Protein AF-A0A951KNP0-F1 (afdb_monomer)

Radius of gyr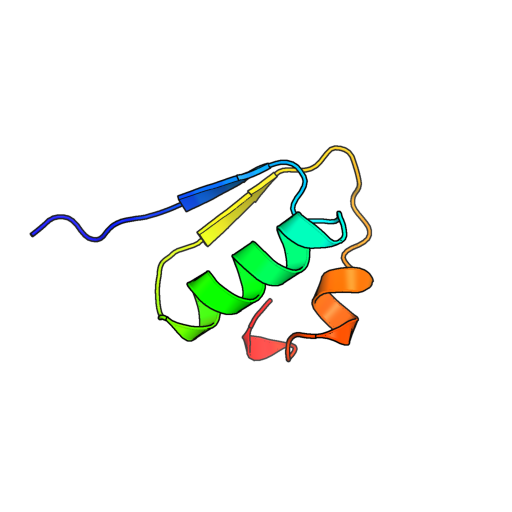ation: 10.64 Å; Cα contacts (8 Å, |Δi|>4): 69; chains: 1; bounding box: 25×20×30 Å

pLDDT: mean 95.59, std 7.67, range [53.75, 98.62]

Foldseek 3Di:
DDQDEEEQEPCLPQVNLVVLQVCLVVVHHYHYDYPDDDNVNNVVPDDPVSD

Solvent-accessible surface area (backbone atoms only — not comparable to full-atom values): 3216 Å² total; per-residue (Å²): 130,85,79,73,70,47,78,39,67,49,28,62,42,77,66,29,24,54,52,52,52,51,38,50,75,72,72,37,55,72,48,76,46,56,96,71,86,70,55,62,59,40,64,73,78,44,57,81,93,74,109

Structure (mmCIF, N/CA/C/O backbone):
data_AF-A0A951KNP0-F1
#
_entry.id   AF-A0A951KNP0-F1
#
loop_
_atom_site.group_PDB
_atom_site.id
_atom_site.type_symbol
_atom_site.label_atom_id
_atom_site.label_alt_id
_atom_site.label_comp_id
_atom_site.label_asym_id
_atom_site.label_entity_id
_atom_site.label_seq_id
_atom_site.pdbx_PDB_ins_code
_atom_site.Cartn_x
_atom_site.Cartn_y
_atom_site.Cartn_z
_atom_site.occupancy
_atom_site.B_iso_or_equiv
_atom_site.auth_seq_id
_atom_site.auth_comp_id
_atom_site.auth_asym_id
_atom_site.auth_atom_id
_atom_site.pdbx_PDB_model_num
ATOM 1 N N . MET A 1 1 ? -14.649 5.008 21.274 1.00 53.75 1 MET A N 1
ATOM 2 C CA . MET A 1 1 ? -13.234 5.255 20.930 1.00 53.75 1 MET A CA 1
ATOM 3 C C . MET A 1 1 ? -13.145 5.376 19.420 1.00 53.75 1 MET A C 1
ATOM 5 O O . MET A 1 1 ? -13.735 4.538 18.747 1.00 53.75 1 MET A O 1
ATOM 9 N N . ALA A 1 2 ? -12.518 6.419 18.880 1.00 65.81 2 ALA A N 1
ATOM 10 C CA . ALA A 1 2 ? -12.271 6.474 17.441 1.00 65.81 2 ALA A CA 1
ATOM 11 C C . ALA A 1 2 ? -11.209 5.418 17.097 1.00 65.81 2 ALA A C 1
ATOM 13 O O . ALA A 1 2 ? -10.179 5.369 17.761 1.00 65.81 2 ALA A O 1
ATOM 14 N N . HIS A 1 3 ? -11.475 4.550 16.119 1.00 83.94 3 HIS A N 1
ATOM 15 C CA . HIS A 1 3 ? -10.453 3.636 15.606 1.00 83.94 3 HIS A CA 1
ATOM 16 C C . HIS A 1 3 ? -9.390 4.452 14.867 1.00 83.94 3 HIS A C 1
ATOM 18 O O . HIS A 1 3 ? -9.734 5.236 13.978 1.00 83.94 3 HIS A O 1
ATOM 24 N N . GLU A 1 4 ? -8.124 4.267 15.234 1.00 92.50 4 GLU A N 1
ATOM 25 C CA . GLU A 1 4 ? -6.992 4.861 14.526 1.00 92.50 4 GLU A CA 1
ATOM 26 C C . GLU A 1 4 ? -6.958 4.362 13.075 1.00 92.50 4 GLU A C 1
ATOM 28 O O . GLU A 1 4 ? -7.331 3.224 12.782 1.00 92.50 4 GLU A O 1
ATOM 33 N N . ARG A 1 5 ? -6.557 5.242 12.154 1.00 96.44 5 ARG A N 1
ATOM 34 C CA . ARG A 1 5 ? -6.386 4.938 10.729 1.00 96.44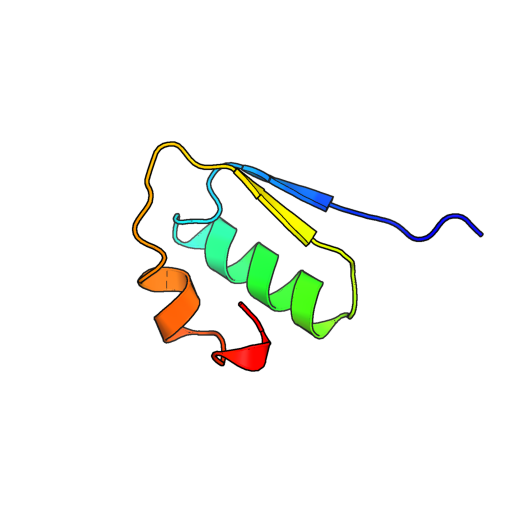 5 ARG A CA 1
ATOM 35 C C . ARG A 1 5 ? -5.152 5.661 10.220 1.00 96.44 5 ARG A C 1
ATOM 37 O O . ARG A 1 5 ? -4.951 6.826 10.568 1.00 96.44 5 ARG A O 1
ATOM 44 N N . PHE A 1 6 ? -4.371 5.003 9.373 1.00 97.81 6 PHE A N 1
ATOM 45 C CA . PHE A 1 6 ? -3.105 5.546 8.884 1.00 97.81 6 PHE A CA 1
ATOM 46 C C . PHE A 1 6 ? -3.103 5.707 7.365 1.00 97.81 6 PHE A C 1
ATOM 48 O O . PHE A 1 6 ? -3.591 4.851 6.629 1.00 97.81 6 PHE A O 1
ATOM 55 N N . LEU A 1 7 ? -2.516 6.812 6.903 1.00 98.06 7 LEU A N 1
ATOM 56 C CA . LEU A 1 7 ? -2.100 7.010 5.518 1.00 98.06 7 LEU A CA 1
ATOM 57 C C . LEU A 1 7 ? -0.575 6.915 5.474 1.00 98.06 7 LEU A C 1
ATOM 59 O O . LEU A 1 7 ? 0.105 7.730 6.098 1.00 98.06 7 LEU A O 1
ATOM 63 N N . VAL A 1 8 ? -0.043 5.944 4.735 1.00 98.12 8 VAL A N 1
ATOM 64 C CA . VAL A 1 8 ? 1.405 5.756 4.577 1.00 98.12 8 VAL A CA 1
ATOM 65 C C . VAL A 1 8 ? 1.836 6.258 3.205 1.00 98.12 8 VAL A C 1
ATOM 67 O O . VAL A 1 8 ? 1.420 5.719 2.178 1.00 98.12 8 VAL A O 1
ATOM 70 N N . THR A 1 9 ? 2.693 7.279 3.187 1.00 98.19 9 THR A N 1
ATOM 71 C CA . THR A 1 9 ? 3.367 7.732 1.967 1.00 98.19 9 THR A CA 1
ATOM 72 C C . THR A 1 9 ? 4.699 7.006 1.778 1.00 98.19 9 THR A C 1
ATOM 74 O O . THR A 1 9 ? 5.341 6.616 2.753 1.00 98.19 9 THR A O 1
ATOM 77 N N . GLY A 1 10 ? 5.120 6.774 0.531 1.00 98.00 10 GLY A N 1
ATOM 78 C CA . GLY A 1 10 ? 6.346 6.001 0.270 1.00 98.00 10 GLY A CA 1
ATOM 79 C C . GLY A 1 10 ? 6.212 4.510 0.626 1.00 98.00 10 GLY A C 1
ATOM 80 O O . GLY A 1 10 ? 7.209 3.841 0.917 1.00 98.00 10 GLY A O 1
ATOM 81 N N . ALA A 1 11 ? 4.976 3.997 0.639 1.00 98.19 11 ALA A N 1
ATOM 82 C CA . ALA A 1 11 ? 4.618 2.626 0.995 1.00 98.19 11 ALA A CA 1
ATOM 83 C C . ALA A 1 11 ? 5.257 1.558 0.091 1.00 98.19 11 ALA A C 1
ATOM 85 O O . ALA A 1 11 ? 5.437 0.420 0.517 1.00 98.19 11 ALA A O 1
ATOM 86 N N . LEU A 1 12 ? 5.635 1.910 -1.141 1.00 98.25 12 LEU A N 1
ATOM 87 C CA . LEU A 1 12 ? 6.306 1.002 -2.076 1.00 98.25 12 LEU A CA 1
ATOM 88 C C . LEU A 1 12 ? 7.829 0.948 -1.853 1.00 98.25 12 LEU A C 1
ATOM 90 O O . LEU A 1 12 ? 8.535 0.128 -2.459 1.00 98.25 12 LEU A O 1
ATOM 94 N N . GLY A 1 13 ? 8.360 1.813 -0.983 1.00 97.69 13 GLY A N 1
ATOM 95 C CA . GLY A 1 13 ? 9.738 1.782 -0.501 1.00 97.69 13 GLY A CA 1
ATOM 96 C C . GLY A 1 13 ? 10.015 0.606 0.442 1.00 97.69 13 GLY A C 1
ATOM 97 O O . GLY A 1 13 ? 9.120 -0.135 0.831 1.00 97.69 13 GLY A O 1
ATOM 98 N N . CYS A 1 14 ? 11.283 0.420 0.824 1.00 97.06 14 CYS A N 1
ATOM 99 C CA . CYS A 1 14 ? 11.671 -0.672 1.726 1.00 97.06 14 CYS A CA 1
ATOM 100 C C . CYS A 1 14 ? 10.986 -0.545 3.097 1.00 97.06 14 CYS A C 1
ATOM 102 O O . CYS A 1 14 ? 10.276 -1.448 3.521 1.00 97.06 14 CYS A O 1
ATOM 104 N N . ILE A 1 15 ? 11.157 0.600 3.764 1.00 98.06 15 ILE A N 1
ATOM 105 C CA . ILE A 1 15 ? 10.613 0.827 5.11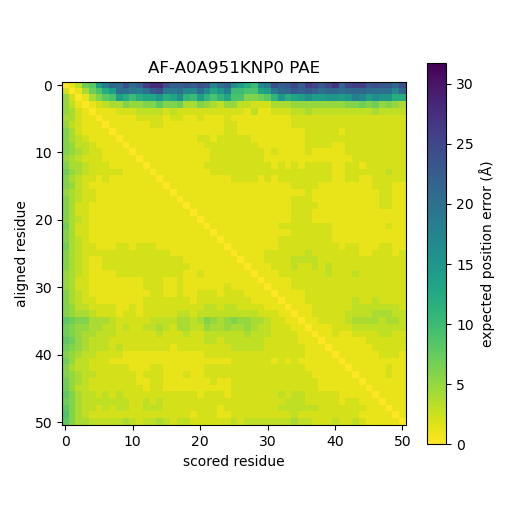0 1.00 98.06 15 ILE A CA 1
ATOM 106 C C . ILE A 1 15 ? 9.090 0.963 5.064 1.00 98.06 15 ILE A C 1
ATOM 108 O O . ILE A 1 15 ? 8.405 0.351 5.876 1.00 98.06 15 ILE A O 1
ATOM 112 N N . GLY A 1 16 ? 8.560 1.707 4.088 1.00 98.25 16 GLY A N 1
ATOM 113 C CA . GLY A 1 16 ? 7.118 1.884 3.920 1.00 98.25 16 GLY A CA 1
ATOM 114 C C . GLY A 1 16 ? 6.374 0.553 3.801 1.00 98.25 16 GLY A C 1
ATOM 115 O O . GLY A 1 16 ? 5.373 0.362 4.486 1.00 98.25 16 GLY A O 1
ATOM 116 N N . ALA A 1 17 ? 6.914 -0.404 3.039 1.00 98.50 17 ALA A N 1
ATOM 117 C CA . ALA A 1 17 ? 6.300 -1.722 2.895 1.00 98.50 17 ALA A CA 1
ATOM 118 C C . ALA A 1 17 ? 6.237 -2.490 4.229 1.00 98.50 17 ALA A C 1
ATOM 120 O O . ALA A 1 17 ? 5.219 -3.105 4.544 1.00 98.50 17 ALA A O 1
ATOM 121 N N . TRP A 1 18 ? 7.292 -2.416 5.049 1.00 98.62 18 TRP A N 1
ATOM 122 C CA . TRP A 1 18 ? 7.304 -3.034 6.380 1.00 98.62 18 TRP A CA 1
ATOM 123 C C . TRP A 1 18 ? 6.347 -2.355 7.363 1.00 98.62 18 TRP A C 1
ATOM 125 O O . TRP A 1 18 ? 5.716 -3.045 8.163 1.00 98.62 18 TRP A O 1
ATOM 135 N N . VAL A 1 19 ? 6.203 -1.029 7.289 1.00 98.56 19 VAL A N 1
ATOM 136 C CA . VAL A 1 19 ? 5.225 -0.286 8.099 1.00 98.56 19 VAL A CA 1
ATOM 137 C C . VAL A 1 19 ? 3.802 -0.727 7.752 1.00 98.56 19 VAL A C 1
ATOM 139 O O . VAL A 1 19 ? 3.053 -1.096 8.653 1.00 98.56 19 VAL A O 1
ATOM 142 N N . VAL A 1 20 ? 3.452 -0.765 6.461 1.00 98.50 20 VAL A N 1
ATOM 143 C CA . VAL A 1 20 ? 2.122 -1.202 5.995 1.00 98.50 20 VAL A CA 1
ATOM 144 C C . VAL A 1 20 ? 1.820 -2.626 6.450 1.00 98.50 20 VAL A C 1
ATOM 146 O O . VAL A 1 20 ? 0.773 -2.860 7.04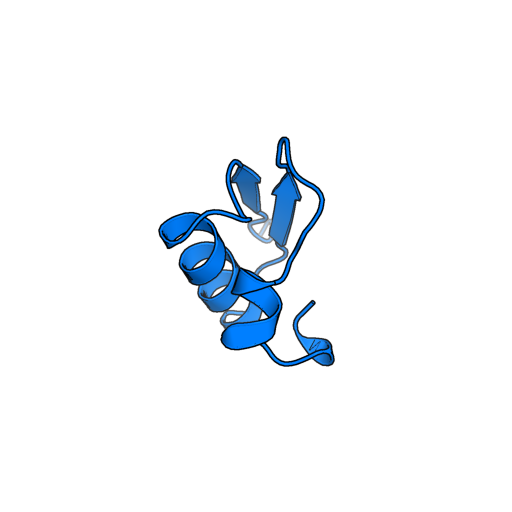9 1.00 98.50 20 VAL A O 1
ATOM 149 N N . ARG A 1 21 ? 2.758 -3.560 6.249 1.00 98.50 21 ARG A N 1
ATOM 150 C CA . ARG A 1 21 ? 2.611 -4.951 6.697 1.00 98.50 21 ARG A CA 1
ATOM 151 C C . ARG A 1 21 ? 2.265 -5.048 8.182 1.00 98.50 21 ARG A C 1
ATOM 153 O O . ARG A 1 21 ? 1.392 -5.826 8.556 1.00 98.50 21 ARG A O 1
ATOM 160 N N . ASN A 1 22 ? 2.977 -4.310 9.032 1.00 98.38 22 ASN A N 1
ATOM 161 C CA . ASN A 1 22 ? 2.768 -4.391 10.476 1.00 98.38 22 ASN A CA 1
ATOM 162 C C . ASN A 1 22 ? 1.405 -3.809 10.872 1.00 98.38 22 ASN A C 1
ATOM 164 O O . ASN A 1 22 ? 0.665 -4.474 11.589 1.00 98.38 22 ASN A O 1
ATOM 168 N N . LEU A 1 23 ? 1.027 -2.649 10.324 1.00 98.12 23 LEU A N 1
ATOM 169 C CA . LEU A 1 23 ? -0.280 -2.035 10.588 1.00 98.12 23 LEU A CA 1
ATOM 170 C C . LEU A 1 23 ? -1.448 -2.935 10.157 1.00 98.12 23 LEU A C 1
ATOM 172 O O . LEU A 1 23 ? -2.401 -3.114 10.914 1.00 98.12 23 LEU A O 1
ATOM 176 N N . VAL A 1 24 ? -1.358 -3.545 8.968 1.00 97.88 24 VAL A N 1
ATOM 177 C CA . VAL A 1 24 ? -2.383 -4.477 8.467 1.00 97.88 24 VAL A CA 1
ATOM 178 C C . VAL A 1 24 ? -2.516 -5.690 9.390 1.00 97.88 24 VAL A C 1
ATOM 180 O O . VAL A 1 24 ? -3.628 -6.059 9.763 1.00 97.88 24 VAL A O 1
ATOM 183 N N . ARG A 1 25 ? -1.397 -6.275 9.833 1.00 97.94 25 ARG A N 1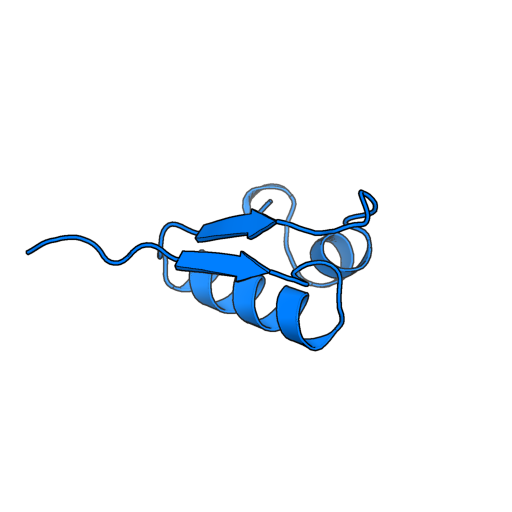
ATOM 184 C CA . ARG A 1 25 ? -1.400 -7.429 10.755 1.00 97.94 25 ARG A CA 1
ATOM 185 C C . ARG A 1 25 ? -1.893 -7.099 12.157 1.00 97.94 25 ARG A C 1
ATOM 187 O O . ARG A 1 25 ? -2.411 -7.980 12.836 1.00 97.94 25 ARG A O 1
ATOM 194 N N . GLU A 1 26 ? -1.753 -5.851 12.581 1.00 97.12 26 GLU A N 1
ATOM 195 C CA . GLU A 1 26 ? -2.331 -5.338 13.825 1.00 97.12 26 GLU A CA 1
ATOM 196 C C . GLU A 1 26 ? -3.834 -5.023 13.694 1.00 97.12 26 GLU A C 1
ATOM 198 O O . GLU A 1 26 ? -4.478 -4.645 14.672 1.00 97.12 26 GLU A O 1
ATOM 203 N N . GLY A 1 27 ? -4.424 -5.206 12.506 1.00 96.06 27 GLY A N 1
ATOM 204 C CA . GLY A 1 27 ? -5.839 -4.936 12.248 1.00 96.06 27 GLY A CA 1
ATOM 205 C C . GLY A 1 27 ? -6.160 -3.444 12.150 1.00 96.06 27 GLY A C 1
ATOM 206 O O . GLY A 1 27 ? -7.317 -3.046 12.316 1.00 96.06 27 GLY A O 1
ATOM 207 N N . VAL A 1 28 ? -5.151 -2.607 11.898 1.00 96.62 28 VAL A N 1
ATOM 208 C CA . VAL A 1 28 ? -5.304 -1.157 11.809 1.00 96.62 28 VAL A CA 1
ATOM 209 C C . VAL A 1 28 ? -5.617 -0.754 10.362 1.00 96.62 28 VAL A C 1
ATOM 211 O O . VAL A 1 28 ? -4.820 -1.028 9.458 1.00 96.62 28 VAL A O 1
ATOM 214 N N . PRO A 1 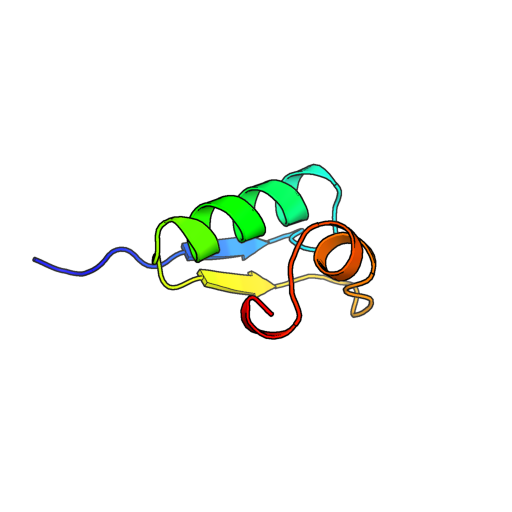29 ? -6.747 -0.065 10.098 1.00 96.19 29 PRO A N 1
ATOM 215 C CA . PRO A 1 29 ? -7.080 0.395 8.755 1.00 96.19 29 PRO A CA 1
ATOM 216 C C . PRO A 1 29 ? -5.982 1.293 8.172 1.00 96.19 29 PRO A C 1
ATOM 218 O O . PRO A 1 29 ? -5.674 2.358 8.717 1.00 96.19 29 PRO A O 1
ATOM 221 N N . THR A 1 30 ? -5.418 0.864 7.043 1.00 97.31 30 THR A N 1
ATOM 222 C CA . THR A 1 30 ? -4.246 1.490 6.425 1.00 97.31 30 THR A CA 1
ATOM 223 C C . THR A 1 30 ? -4.509 1.764 4.951 1.00 97.31 30 THR A C 1
ATOM 225 O O . THR A 1 30 ? -4.890 0.868 4.206 1.00 97.31 30 THR A O 1
ATOM 228 N N . ALA A 1 31 ? -4.297 3.008 4.530 1.00 97.25 31 ALA A N 1
ATOM 229 C CA . ALA A 1 31 ? -4.275 3.408 3.128 1.00 97.25 31 ALA A CA 1
ATOM 230 C C . ALA A 1 31 ? -2.839 3.748 2.716 1.00 97.25 31 ALA A C 1
ATOM 232 O O . ALA A 1 31 ? -2.059 4.263 3.523 1.00 97.25 31 ALA A O 1
ATOM 233 N N . ILE A 1 32 ? -2.495 3.501 1.453 1.00 97.81 32 ILE A N 1
ATOM 234 C CA . ILE A 1 32 ? -1.176 3.820 0.902 1.00 97.81 32 ILE A CA 1
ATOM 235 C C . ILE A 1 32 ? -1.270 4.900 -0.172 1.00 97.81 32 ILE A C 1
ATOM 237 O O . ILE A 1 32 ? -2.245 4.963 -0.920 1.00 97.81 32 ILE A O 1
ATOM 241 N N . PHE A 1 33 ? -0.237 5.731 -0.271 1.00 97.25 3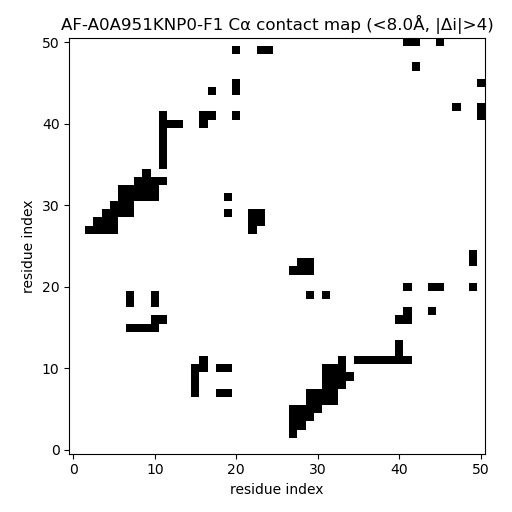3 PHE A N 1
ATOM 242 C CA . PHE A 1 33 ? -0.072 6.677 -1.370 1.00 97.25 33 PHE A CA 1
ATOM 243 C C . PHE A 1 33 ? 1.396 6.746 -1.784 1.00 97.25 33 PHE A C 1
ATOM 245 O O . PHE A 1 33 ? 2.289 6.910 -0.954 1.00 97.25 33 PHE A O 1
ATOM 252 N N . ASP A 1 34 ? 1.673 6.607 -3.071 1.00 97.69 34 ASP A N 1
ATOM 253 C CA . ASP A 1 34 ? 3.039 6.576 -3.579 1.00 97.69 34 ASP A CA 1
ATOM 254 C C . ASP A 1 34 ? 3.105 7.192 -4.977 1.00 97.69 34 ASP A C 1
ATOM 256 O O . ASP A 1 34 ? 2.091 7.305 -5.667 1.00 97.69 34 ASP A O 1
ATOM 260 N N . LEU A 1 35 ? 4.304 7.605 -5.389 1.00 97.31 35 LEU A N 1
ATOM 261 C CA . LEU A 1 35 ? 4.546 8.087 -6.748 1.00 97.31 35 LEU A CA 1
ATOM 262 C C . LEU A 1 35 ? 4.544 6.922 -7.749 1.00 97.31 35 LEU A C 1
ATOM 264 O O . LEU A 1 35 ? 4.188 7.101 -8.912 1.00 97.31 35 LEU A O 1
ATOM 268 N N . GLY A 1 36 ? 4.979 5.739 -7.303 1.00 94.94 36 GLY A N 1
ATOM 269 C CA . GLY A 1 36 ? 4.986 4.519 -8.107 1.00 94.94 36 GLY A CA 1
ATOM 270 C C . GLY A 1 36 ? 3.678 3.729 -8.029 1.00 94.94 36 GLY A C 1
ATOM 271 O O . GLY A 1 36 ? 2.829 3.970 -7.177 1.00 94.94 36 GLY A O 1
ATOM 272 N N . SER A 1 37 ? 3.554 2.727 -8.900 1.00 95.75 37 SER A N 1
ATOM 273 C CA . SER A 1 37 ? 2.403 1.814 -8.953 1.00 95.75 37 SER A CA 1
ATOM 274 C C . SER A 1 37 ? 2.774 0.328 -8.872 1.00 95.75 37 SER A C 1
ATOM 276 O O . SER A 1 37 ? 1.887 -0.512 -8.965 1.00 95.75 37 SER A O 1
ATOM 278 N N . ASP A 1 38 ? 4.059 -0.019 -8.709 1.00 96.75 38 ASP A N 1
ATOM 279 C CA . ASP A 1 38 ? 4.524 -1.410 -8.579 1.00 96.75 38 ASP A CA 1
ATOM 280 C C . ASP A 1 38 ? 4.569 -1.853 -7.099 1.00 96.75 38 ASP A C 1
ATOM 282 O O . ASP A 1 38 ? 5.523 -1.509 -6.392 1.00 96.75 38 ASP A O 1
ATOM 286 N N . PRO A 1 39 ? 3.611 -2.672 -6.612 1.00 96.38 39 PRO A N 1
ATOM 287 C CA . PRO A 1 39 ? 3.590 -3.162 -5.237 1.00 96.38 39 PRO A CA 1
ATOM 288 C C . PRO A 1 39 ? 4.491 -4.379 -5.008 1.00 96.38 39 PRO A C 1
ATOM 290 O O . PRO A 1 39 ? 4.319 -5.095 -4.024 1.00 96.38 39 PRO A O 1
AT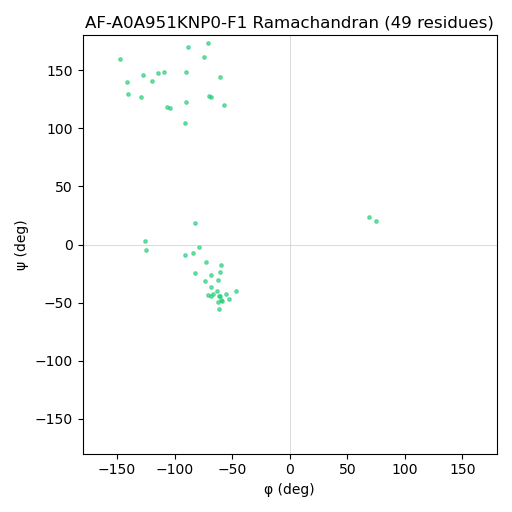OM 293 N N . ARG A 1 40 ? 5.462 -4.658 -5.888 1.00 97.38 40 ARG A N 1
ATOM 294 C CA . ARG A 1 40 ? 6.364 -5.816 -5.778 1.00 97.38 40 ARG A CA 1
ATOM 295 C C . ARG A 1 40 ? 6.958 -6.020 -4.384 1.00 97.38 40 ARG A C 1
ATOM 297 O O . ARG A 1 40 ? 7.039 -7.161 -3.956 1.00 97.38 40 ARG A O 1
ATOM 304 N N . ARG A 1 41 ? 7.364 -4.963 -3.664 1.00 97.25 41 ARG A N 1
ATOM 305 C CA . ARG A 1 41 ? 7.896 -5.122 -2.294 1.00 97.25 41 ARG A CA 1
ATOM 306 C C . ARG A 1 41 ? 6.841 -5.607 -1.307 1.00 97.25 41 ARG A C 1
ATOM 308 O O . ARG A 1 41 ? 7.156 -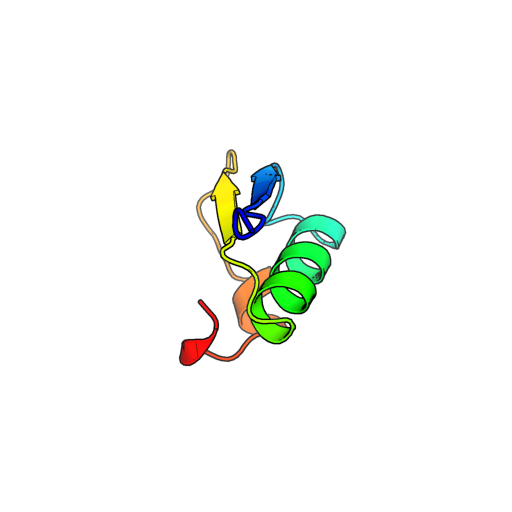6.497 -0.531 1.00 97.25 41 ARG A O 1
ATOM 315 N N . LEU A 1 42 ? 5.619 -5.076 -1.368 1.00 98.12 42 LEU A N 1
ATOM 316 C CA . LEU A 1 42 ? 4.502 -5.547 -0.544 1.00 98.12 42 LEU A CA 1
ATOM 317 C C . LEU A 1 42 ? 4.225 -7.030 -0.840 1.00 98.12 42 LEU A C 1
ATOM 319 O O . LEU A 1 42 ? 4.244 -7.845 0.075 1.00 98.12 42 LEU A O 1
ATOM 323 N N . ARG A 1 43 ? 4.151 -7.404 -2.126 1.00 98.25 43 ARG A N 1
ATOM 324 C CA . ARG A 1 43 ? 3.960 -8.798 -2.580 1.00 98.25 43 ARG A CA 1
ATOM 325 C C . ARG A 1 43 ? 5.051 -9.788 -2.145 1.00 98.25 43 ARG A C 1
ATOM 327 O O . ARG A 1 43 ? 4.829 -10.989 -2.204 1.00 98.25 43 ARG A O 1
ATOM 334 N N . LEU A 1 44 ? 6.233 -9.319 -1.734 1.00 98.00 44 LEU A N 1
ATOM 335 C CA . LEU A 1 44 ? 7.296 -10.190 -1.211 1.00 98.00 44 LEU A CA 1
ATOM 336 C C . LEU A 1 44 ? 7.115 -10.538 0.273 1.00 98.00 44 LEU A C 1
ATOM 338 O O . LEU A 1 44 ? 7.683 -11.530 0.725 1.00 98.00 44 LEU A O 1
ATOM 342 N N . ILE A 1 45 ? 6.403 -9.707 1.041 1.00 98.38 45 ILE A N 1
ATOM 343 C CA . ILE A 1 45 ? 6.345 -9.803 2.512 1.00 98.38 45 ILE A CA 1
ATOM 344 C C . ILE A 1 45 ? 4.923 -9.909 3.077 1.00 98.38 45 ILE A C 1
ATOM 346 O O . ILE A 1 45 ? 4.772 -10.080 4.292 1.00 98.38 45 ILE A O 1
ATOM 350 N N . MET A 1 46 ? 3.912 -9.801 2.216 1.00 98.25 46 MET A N 1
ATOM 351 C CA . MET A 1 46 ? 2.488 -9.859 2.539 1.00 98.25 46 MET A CA 1
ATOM 352 C C . MET A 1 46 ? 1.787 -10.897 1.658 1.00 98.25 46 MET A C 1
ATOM 354 O O . MET A 1 46 ? 2.181 -11.100 0.508 1.00 98.25 46 MET A O 1
ATOM 358 N N . ALA A 1 47 ? 0.776 -11.562 2.214 1.00 98.00 47 ALA A N 1
ATOM 359 C CA . ALA A 1 47 ? -0.127 -12.431 1.466 1.00 98.00 47 ALA A CA 1
ATOM 360 C C . ALA A 1 47 ? -1.113 -11.599 0.629 1.00 98.00 47 ALA A C 1
ATOM 362 O O . ALA A 1 47 ? -1.309 -10.417 0.905 1.00 98.00 47 ALA A O 1
ATOM 363 N N . GLU A 1 48 ? -1.743 -12.203 -0.380 1.00 96.25 48 GLU A N 1
ATOM 364 C CA . GLU A 1 48 ? -2.679 -11.489 -1.264 1.00 96.25 48 GLU A CA 1
ATOM 365 C C . GLU A 1 48 ? -3.893 -10.956 -0.490 1.00 96.25 48 GLU A C 1
ATOM 367 O O . GLU A 1 48 ? -4.413 -9.899 -0.817 1.00 96.25 48 GLU A O 1
ATOM 372 N N . GLU A 1 49 ? -4.303 -11.635 0.584 1.00 96.94 49 GLU A N 1
ATOM 373 C CA . GLU A 1 49 ? -5.400 -11.198 1.455 1.00 96.94 49 GLU A CA 1
ATOM 374 C C . GLU A 1 49 ? -5.030 -9.996 2.340 1.00 96.94 49 GLU A C 1
ATOM 376 O O . GLU A 1 49 ? -5.909 -9.385 2.949 1.00 96.94 49 GLU A O 1
ATOM 381 N N . GLU A 1 50 ? -3.736 -9.684 2.460 1.00 96.25 50 GLU A N 1
ATOM 382 C CA . GLU A 1 50 ? -3.231 -8.530 3.209 1.00 96.25 50 GLU A CA 1
ATOM 383 C C . GLU A 1 50 ? -3.088 -7.272 2.319 1.00 96.25 50 GLU A C 1
ATOM 385 O O . GLU A 1 50 ? -2.797 -6.198 2.853 1.00 96.25 50 GLU A O 1
ATOM 390 N N . LEU A 1 51 ? -3.249 -7.392 0.991 1.00 92.69 51 LEU A N 1
ATOM 391 C CA . LEU A 1 51 ? -3.115 -6.306 0.002 1.00 92.69 51 LEU A CA 1
ATOM 392 C C . LEU A 1 51 ? -4.460 -5.649 -0.332 1.00 92.69 51 LEU A C 1
ATOM 394 O O . LEU A 1 51 ? -4.440 -4.412 -0.538 1.00 92.69 51 LEU A O 1
#

Mean predicted aligned error: 2.72 Å

Sequence (51 aa):
MAHERFLVTGALGCIGAWVVRNLVREGVPTAIFDLGSDPRRLRLIMAEEEL

Nearest PDB structures (foldseek):
  1yb1-assembly1_B  TM=8.958E-01  e=3.735E-01  Homo sapiens
  1yb1-assembly1_A  TM=8.985E-01  e=4.005E-01  Homo sapiens
  5if3-assembly1_B  TM=8.600E-01  e=6.087E-01  Burkholderia vietnamiensis G4
  6aqy-assembly2_C  TM=6.060E-01  e=1.859E-01  Naegleria fowleri
  5y9s-assembly1_B  TM=3.137E-01  e=8.630E+00  Vibrio vulnificus CMCP6

Secondary structure (DSSP, 8-state):
-PPP-EEEETTTSHHHHHHHHHHHHTT--EEEE-S----HHHHHHS-GGG-